Protein AF-A0A967LE67-F1 (afdb_monomer)

Foldseek 3Di:
DDDPPPDDFAEEADAQDADPVRHGPLVCLLVVLVVCVVVVHQAYEALDVRHVVVVDDPVSLVVRQVSNVVSCVVSHHYHYDDDD

Sequence (84 aa):
MKKPLGIKGLMAAVVTPMDPGGELRLEMVPRIVEHLAEGGIVGIYIAGSTGEGMSLTSEERRAVAEAYVEACGGRMRTVVQVGH

Nearest PDB structures (foldseek):
  6h4e-assembly1_A  TM=9.810E-01  e=4.530E-07  Proteus mirabilis HI4320
  6xgs-assembly1_D  TM=9.530E-01  e=2.874E-06  Brucella suis 1330
  3si9-assembly1_C  TM=9.527E-01  e=1.387E-05  Bartonella henselae
  4pfm-assembly1_B  TM=9.484E-01  e=1.129E-05  Shewanella benthica KT99
  7loy-assembly1_B  TM=9.539E-01  e=3.615E-05  Candidatus Liberibacter solanacearum

Mean predicted aligned error: 2.91 Å

Structure (mmCIF, N/CA/C/O backbone):
data_AF-A0A967LE67-F1
#
_entry.id   AF-A0A967LE67-F1
#
loop_
_atom_site.group_PDB
_atom_site.id
_atom_site.type_symbol
_atom_site.label_atom_id
_atom_site.label_alt_id
_atom_site.label_comp_id
_atom_site.label_asym_id
_atom_site.label_entity_id
_atom_site.label_seq_id
_atom_site.pdbx_PDB_ins_code
_atom_site.Cartn_x
_atom_site.Cartn_y
_atom_site.Cartn_z
_atom_site.occupancy
_atom_site.B_iso_or_equiv
_atom_site.auth_seq_id
_atom_site.auth_comp_id
_atom_site.auth_asym_id
_atom_site.auth_atom_id
_atom_site.pdbx_PDB_model_num
ATOM 1 N N . MET A 1 1 ? 3.719 18.727 22.809 1.00 65.62 1 MET A N 1
ATOM 2 C CA . MET A 1 1 ? 3.893 17.314 22.388 1.00 65.62 1 MET A CA 1
ATOM 3 C C . MET A 1 1 ? 2.822 16.978 21.355 1.00 65.62 1 MET A C 1
ATOM 5 O O . MET A 1 1 ? 1.672 17.327 21.595 1.00 65.62 1 MET A O 1
ATOM 9 N N . LYS A 1 2 ? 3.163 16.379 20.203 1.00 76.31 2 LYS A N 1
ATOM 10 C CA . LYS A 1 2 ? 2.151 15.952 19.212 1.00 76.31 2 LYS A CA 1
ATOM 11 C C . LYS A 1 2 ? 1.360 14.759 19.770 1.00 76.31 2 LYS A C 1
ATOM 13 O O . LYS A 1 2 ? 1.949 13.898 20.420 1.00 76.31 2 LYS A O 1
ATOM 18 N N . LYS A 1 3 ? 0.041 14.717 19.545 1.00 82.50 3 LYS A N 1
ATOM 19 C CA . LYS A 1 3 ? -0.791 13.561 19.923 1.00 82.50 3 LYS A CA 1
ATOM 20 C C . LYS A 1 3 ? -0.364 12.322 19.116 1.00 82.50 3 LYS A C 1
ATOM 22 O O . LYS A 1 3 ? -0.066 12.469 17.930 1.00 82.50 3 LYS A O 1
ATOM 27 N N . PRO A 1 4 ? -0.351 11.121 19.722 1.00 81.25 4 PRO A N 1
ATOM 28 C CA . PRO A 1 4 ? -0.115 9.882 18.988 1.00 81.25 4 PRO A CA 1
ATOM 29 C C . PRO A 1 4 ? -1.227 9.647 17.956 1.00 81.25 4 PRO A C 1
ATOM 31 O O . PRO A 1 4 ? -2.373 10.036 18.176 1.00 81.25 4 PRO A O 1
ATOM 34 N N . LEU A 1 5 ? -0.894 8.976 16.848 1.00 80.38 5 LEU A N 1
ATOM 35 C CA . LEU A 1 5 ? -1.805 8.737 15.715 1.00 80.38 5 LEU A CA 1
ATOM 36 C C . LEU A 1 5 ? -3.027 7.863 16.058 1.00 80.38 5 LEU A C 1
ATOM 38 O O . LEU A 1 5 ? -3.945 7.754 15.251 1.00 80.38 5 LEU A O 1
ATOM 42 N N . GLY A 1 6 ? -3.053 7.242 17.242 1.00 85.19 6 GLY A N 1
ATOM 43 C CA . GLY A 1 6 ? -4.209 6.486 17.728 1.00 85.19 6 GLY A CA 1
ATOM 44 C C . GLY A 1 6 ? -4.511 5.211 16.935 1.00 85.19 6 GLY A C 1
ATOM 45 O O . GLY A 1 6 ? -5.633 4.718 17.002 1.00 85.19 6 GLY A O 1
ATOM 46 N N . ILE A 1 7 ? -3.536 4.684 16.189 1.00 86.94 7 ILE A N 1
ATOM 47 C CA . ILE A 1 7 ? -3.669 3.432 15.437 1.00 86.94 7 ILE A CA 1
ATOM 48 C C . ILE A 1 7 ? -3.724 2.270 16.436 1.00 86.94 7 ILE A C 1
ATOM 50 O O . ILE A 1 7 ? -2.844 2.137 17.287 1.00 86.94 7 ILE A O 1
ATOM 54 N N . LYS A 1 8 ? -4.771 1.446 16.347 1.00 90.06 8 LYS A N 1
ATOM 55 C CA . LYS A 1 8 ? -4.976 0.248 17.171 1.00 90.06 8 LYS A CA 1
ATOM 56 C C . LYS A 1 8 ? -5.417 -0.902 16.278 1.00 90.06 8 LYS A C 1
ATOM 58 O O . LYS A 1 8 ? -6.278 -0.681 15.437 1.00 90.06 8 LYS A O 1
ATOM 63 N N . GLY A 1 9 ? -4.885 -2.099 16.514 1.00 93.69 9 GLY A N 1
ATOM 64 C CA . GLY A 1 9 ? -5.141 -3.299 15.710 1.00 93.69 9 GLY A CA 1
ATOM 65 C C . GLY A 1 9 ? -3.944 -3.681 14.834 1.00 93.69 9 GLY A C 1
ATOM 66 O O . GLY A 1 9 ? -2.876 -3.075 14.940 1.00 93.69 9 GLY A O 1
ATOM 67 N N . LEU A 1 10 ? -4.114 -4.709 14.000 1.00 96.38 10 LEU A N 1
ATOM 68 C CA . LEU A 1 10 ? -3.048 -5.231 13.147 1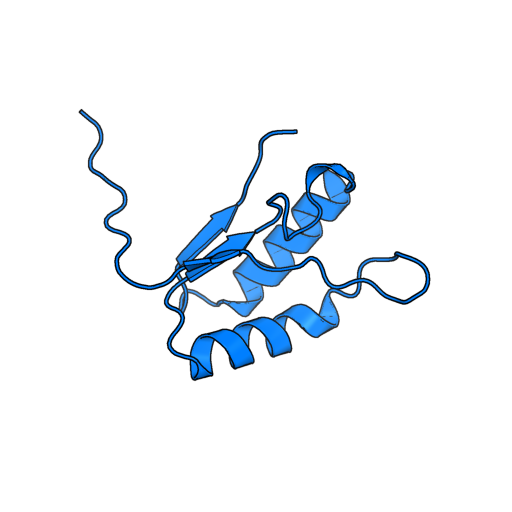.00 96.38 10 LEU A CA 1
ATOM 69 C C . LEU A 1 10 ? -2.901 -4.406 11.859 1.00 96.38 10 LEU A C 1
ATOM 71 O O . LEU A 1 10 ? -3.859 -4.230 11.107 1.00 96.38 10 LEU A O 1
ATOM 75 N N . MET A 1 11 ? -1.683 -3.924 11.616 1.00 96.62 11 MET A N 1
ATOM 76 C CA . MET A 1 11 ? -1.280 -3.226 10.394 1.00 96.62 11 MET A CA 1
ATOM 77 C C . MET A 1 11 ? -0.438 -4.170 9.532 1.00 96.62 11 MET A C 1
ATOM 79 O O . MET A 1 11 ? 0.588 -4.659 10.004 1.00 96.62 11 MET A O 1
ATOM 83 N N . ALA A 1 12 ? -0.829 -4.404 8.282 1.00 98.12 12 ALA A N 1
ATOM 84 C CA . ALA A 1 12 ? -0.063 -5.246 7.365 1.00 98.12 12 ALA A CA 1
ATOM 85 C C . ALA A 1 12 ? 0.956 -4.416 6.568 1.00 98.12 12 ALA A C 1
ATOM 87 O O . ALA A 1 12 ? 0.589 -3.423 5.944 1.00 98.12 12 ALA A O 1
ATOM 88 N N . ALA A 1 13 ? 2.226 -4.824 6.544 1.00 98.44 13 ALA A N 1
ATOM 89 C CA . ALA A 1 13 ? 3.168 -4.330 5.540 1.00 98.44 13 ALA A CA 1
ATOM 90 C C . ALA A 1 13 ? 2.844 -5.006 4.205 1.00 98.44 13 ALA A C 1
ATOM 92 O O . ALA A 1 13 ? 2.926 -6.229 4.103 1.00 98.44 13 ALA A O 1
ATOM 93 N N . VAL A 1 14 ? 2.417 -4.225 3.215 1.00 98.69 14 VAL A N 1
ATOM 94 C CA . VAL A 1 14 ? 1.929 -4.768 1.943 1.00 98.69 14 VAL A CA 1
ATOM 95 C C . VAL A 1 14 ? 3.049 -4.878 0.919 1.00 98.69 14 VAL A C 1
ATOM 97 O O . VAL A 1 14 ? 3.977 -4.069 0.904 1.00 98.69 14 VAL A O 1
ATOM 100 N N . VAL A 1 15 ? 2.944 -5.898 0.069 1.00 98.38 15 VAL A N 1
ATOM 101 C CA . VAL A 1 15 ? 3.842 -6.119 -1.070 1.00 98.38 15 VAL A CA 1
ATOM 102 C C . VAL A 1 15 ? 3.548 -5.129 -2.197 1.00 98.38 15 VAL A C 1
ATOM 104 O O . VAL A 1 15 ? 2.438 -4.601 -2.292 1.00 98.38 15 VAL A O 1
ATOM 107 N N . THR A 1 16 ? 4.509 -4.916 -3.090 1.00 98.62 16 THR A N 1
ATOM 108 C CA . THR A 1 16 ? 4.252 -4.250 -4.371 1.00 98.62 16 THR A CA 1
ATOM 109 C C . THR A 1 16 ? 3.957 -5.328 -5.408 1.00 98.62 16 THR A C 1
ATOM 111 O O . THR A 1 16 ? 4.840 -6.130 -5.693 1.00 98.62 16 THR A O 1
ATOM 114 N N . PRO A 1 17 ? 2.724 -5.430 -5.936 1.00 98.31 17 PRO A N 1
ATOM 115 C CA . PRO A 1 17 ? 2.434 -6.439 -6.941 1.00 98.31 17 PRO A CA 1
ATOM 116 C C . PRO A 1 17 ? 3.190 -6.103 -8.226 1.00 98.31 17 PRO A C 1
ATOM 118 O O . PRO A 1 17 ? 3.049 -5.003 -8.759 1.00 98.31 17 PRO A O 1
ATOM 121 N N . MET A 1 18 ? 3.957 -7.068 -8.717 1.00 98.00 18 MET A N 1
ATOM 122 C CA . MET A 1 18 ? 4.685 -6.995 -9.980 1.00 98.00 18 MET A CA 1
ATOM 123 C C . MET A 1 18 ? 4.298 -8.170 -10.875 1.00 98.00 18 MET A C 1
ATOM 125 O O . MET A 1 18 ? 3.802 -9.199 -10.401 1.00 98.00 18 MET A O 1
ATOM 129 N N . ASP A 1 19 ? 4.492 -8.013 -12.177 1.00 97.19 19 ASP A N 1
ATOM 130 C CA . ASP A 1 19 ? 4.406 -9.104 -13.136 1.00 97.19 19 ASP A CA 1
ATOM 131 C C . ASP A 1 19 ? 5.742 -9.882 -13.223 1.00 97.19 19 ASP A C 1
ATOM 133 O O . ASP A 1 19 ? 6.737 -9.491 -12.610 1.00 97.19 19 ASP A O 1
ATOM 137 N N . PRO A 1 20 ? 5.805 -11.012 -13.956 1.00 97.25 20 PRO A N 1
ATOM 138 C CA . PRO A 1 20 ? 7.050 -11.770 -14.109 1.00 97.25 20 PRO A CA 1
ATOM 139 C C . PRO A 1 20 ? 8.195 -11.017 -14.810 1.00 97.25 20 PRO A C 1
ATOM 141 O O . PRO A 1 20 ? 9.328 -11.494 -14.776 1.00 97.25 20 PRO A O 1
ATOM 144 N N . GLY A 1 21 ? 7.907 -9.895 -15.475 1.00 97.00 21 GLY A N 1
ATOM 145 C CA . GLY A 1 21 ? 8.894 -8.999 -16.074 1.00 97.00 21 GLY A CA 1
ATOM 146 C C . GLY A 1 21 ? 9.462 -7.973 -15.090 1.00 97.00 21 GLY A C 1
ATOM 147 O O . GLY A 1 21 ? 10.447 -7.322 -15.424 1.00 97.00 21 GLY A O 1
ATOM 148 N N . GLY A 1 22 ? 8.895 -7.866 -13.883 1.00 94.94 22 GLY A N 1
ATOM 149 C CA . GLY A 1 22 ? 9.277 -6.881 -12.869 1.00 94.94 22 GLY A CA 1
ATOM 150 C C . GLY A 1 22 ? 8.516 -5.560 -12.977 1.00 94.94 22 GLY A C 1
ATOM 151 O O . GLY A 1 22 ? 8.799 -4.640 -12.216 1.00 94.94 22 GLY A O 1
ATOM 152 N N . GLU A 1 23 ? 7.539 -5.463 -13.879 1.00 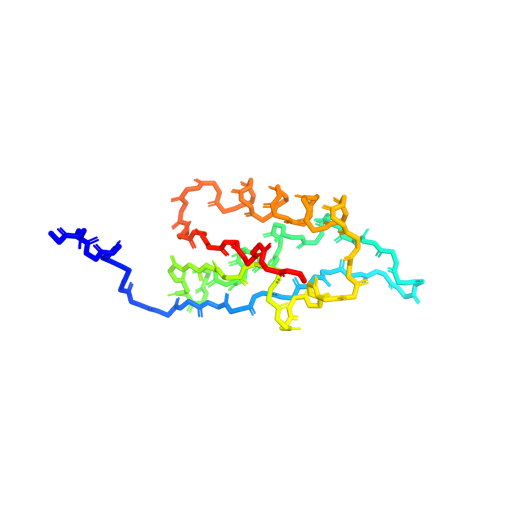97.50 23 GLU A N 1
ATOM 153 C CA . GLU A 1 23 ? 6.728 -4.258 -14.042 1.00 97.50 23 GLU A CA 1
ATOM 154 C C . GLU A 1 23 ? 5.588 -4.229 -13.021 1.00 97.50 23 GLU A C 1
ATOM 156 O O . GLU A 1 23 ? 5.062 -5.269 -12.608 1.00 97.50 23 GLU A O 1
ATOM 161 N N . LEU A 1 24 ? 5.166 -3.030 -12.613 1.00 98.56 24 LEU A N 1
ATOM 162 C CA . LEU A 1 24 ? 4.083 -2.870 -11.644 1.00 98.56 24 LEU A CA 1
ATOM 163 C C . LEU A 1 24 ? 2.762 -3.469 -12.152 1.00 98.56 24 LEU A C 1
ATOM 165 O O . LEU A 1 24 ? 2.259 -3.117 -13.217 1.00 98.56 24 LEU A O 1
ATOM 169 N N . ARG A 1 25 ? 2.132 -4.293 -11.312 1.00 98.50 25 ARG A N 1
ATOM 170 C CA . ARG A 1 25 ? 0.845 -4.958 -11.563 1.00 98.50 25 ARG A CA 1
ATOM 171 C C . ARG A 1 25 ? -0.254 -4.410 -10.649 1.00 98.50 25 ARG A C 1
ATOM 173 O O . ARG A 1 25 ? -0.834 -5.123 -9.820 1.00 98.50 25 ARG A O 1
ATOM 180 N N . LEU A 1 26 ? -0.484 -3.097 -10.742 1.00 98.69 26 LEU A N 1
ATOM 181 C CA . LEU A 1 26 ? -1.323 -2.328 -9.809 1.00 98.69 26 LEU A CA 1
ATOM 182 C C . LEU A 1 26 ? -2.796 -2.757 -9.797 1.00 98.69 26 LEU A C 1
ATOM 184 O O . LEU A 1 26 ? -3.470 -2.601 -8.781 1.00 98.69 26 LEU A O 1
ATOM 188 N N . GLU A 1 27 ? -3.298 -3.370 -10.867 1.00 98.50 27 GLU A N 1
ATOM 189 C CA . GLU A 1 27 ? -4.665 -3.891 -10.937 1.00 98.50 27 GLU A CA 1
ATOM 190 C C . GLU A 1 27 ? -4.944 -5.019 -9.925 1.00 98.50 27 GLU A C 1
ATOM 192 O O . GLU A 1 27 ? -6.100 -5.358 -9.672 1.00 98.50 27 GLU A O 1
ATOM 197 N N . MET A 1 28 ? -3.902 -5.596 -9.311 1.00 98.50 28 MET A N 1
ATOM 198 C CA . MET A 1 28 ? -4.038 -6.574 -8.224 1.00 98.50 28 MET A CA 1
ATOM 199 C C . MET A 1 28 ? -4.326 -5.953 -6.862 1.00 98.50 28 MET A C 1
ATOM 201 O O . MET A 1 28 ? -4.840 -6.645 -5.979 1.00 98.50 28 MET A O 1
ATOM 205 N N . VAL A 1 29 ? -4.005 -4.672 -6.677 1.00 98.75 29 VAL A N 1
ATOM 206 C CA . VAL A 1 29 ? -4.090 -3.992 -5.381 1.00 98.75 29 VAL A CA 1
ATOM 207 C C . VAL A 1 29 ? -5.486 -4.092 -4.746 1.00 98.75 29 VAL A C 1
ATOM 209 O O . VAL A 1 29 ? -5.548 -4.471 -3.574 1.00 98.75 29 VAL A O 1
ATOM 212 N N . PRO A 1 30 ? -6.612 -3.881 -5.464 1.00 98.62 30 PRO A N 1
ATOM 213 C CA . PRO A 1 30 ? -7.946 -4.029 -4.875 1.00 98.62 30 PRO A CA 1
ATOM 214 C C . PRO A 1 30 ? -8.192 -5.414 -4.270 1.00 98.62 30 PRO A C 1
ATOM 216 O O . PRO A 1 30 ? -8.780 -5.536 -3.198 1.00 98.62 30 PRO A O 1
ATOM 219 N N . ARG A 1 31 ? -7.687 -6.464 -4.925 1.00 98.62 31 ARG A N 1
ATOM 220 C CA . ARG A 1 31 ? -7.865 -7.852 -4.488 1.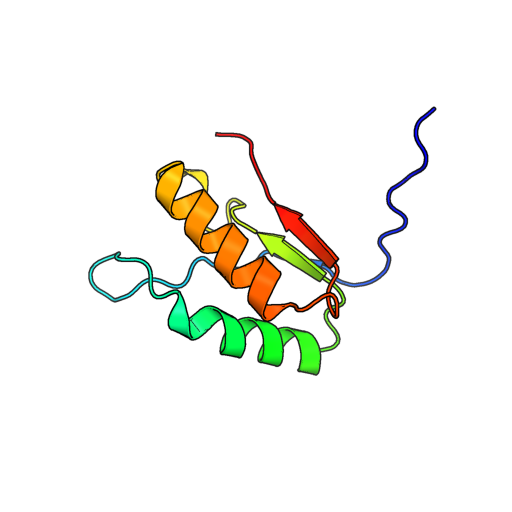00 98.62 31 ARG A CA 1
ATOM 221 C C . ARG A 1 31 ? -7.027 -8.172 -3.247 1.00 98.62 31 ARG A C 1
ATOM 223 O O . ARG A 1 31 ? -7.489 -8.903 -2.377 1.00 98.62 31 ARG A O 1
ATOM 230 N N . ILE A 1 32 ? -5.824 -7.599 -3.152 1.00 98.50 32 ILE A N 1
ATOM 231 C CA . ILE A 1 32 ? -4.968 -7.687 -1.958 1.00 98.50 32 ILE A CA 1
ATOM 232 C C . ILE A 1 32 ? -5.636 -6.970 -0.782 1.00 98.50 32 ILE A C 1
ATOM 234 O O . ILE A 1 32 ? -5.731 -7.533 0.306 1.00 98.50 32 ILE A O 1
ATOM 238 N N . VAL A 1 33 ? -6.118 -5.743 -0.998 1.00 98.50 33 VAL A N 1
ATOM 239 C CA . VAL A 1 33 ? -6.785 -4.953 0.044 1.00 98.50 33 VAL A CA 1
ATOM 240 C C . VAL A 1 33 ? -8.024 -5.670 0.569 1.00 98.50 33 VAL A C 1
ATOM 242 O O . VAL A 1 33 ? -8.201 -5.736 1.782 1.00 98.50 33 VAL A O 1
ATOM 245 N N . GLU A 1 34 ? -8.844 -6.249 -0.311 1.00 98.38 34 GLU A N 1
ATOM 246 C CA . GLU A 1 34 ? -10.047 -6.961 0.122 1.00 98.38 34 GLU A CA 1
ATOM 247 C C . GLU A 1 34 ? -9.710 -8.213 0.936 1.00 98.38 34 GLU A C 1
ATOM 249 O O . GLU A 1 34 ? -10.255 -8.398 2.020 1.00 98.38 34 GLU A O 1
ATOM 254 N N . HIS A 1 35 ? -8.723 -9.000 0.499 1.00 98.38 35 HIS A N 1
ATOM 255 C CA . HIS A 1 35 ? -8.254 -10.156 1.263 1.00 98.38 35 HIS A CA 1
ATOM 256 C C . HIS A 1 35 ? -7.784 -9.779 2.680 1.00 98.38 35 HIS A C 1
ATOM 258 O O . HIS A 1 35 ? -8.092 -10.466 3.655 1.00 98.38 35 HIS A O 1
ATOM 264 N N . LEU A 1 36 ? -7.053 -8.667 2.816 1.00 98.12 36 LEU A N 1
ATOM 265 C CA . LEU A 1 36 ? -6.609 -8.172 4.121 1.00 98.12 36 LEU A CA 1
ATOM 266 C C . LEU A 1 36 ? -7.788 -7.677 4.971 1.00 98.12 36 LEU A C 1
ATOM 268 O O . LEU A 1 36 ? -7.827 -7.942 6.174 1.00 98.12 36 LEU A O 1
ATOM 272 N N . ALA A 1 37 ? -8.745 -6.976 4.363 1.00 96.69 37 ALA A N 1
ATOM 273 C CA . ALA A 1 37 ? -9.927 -6.471 5.053 1.00 96.69 37 ALA A CA 1
ATOM 274 C C . ALA A 1 37 ? -10.801 -7.618 5.594 1.00 96.69 37 ALA A C 1
ATOM 276 O O . ALA A 1 37 ? -11.178 -7.595 6.767 1.00 96.69 37 ALA A O 1
ATOM 277 N N . GLU A 1 38 ? -11.046 -8.654 4.785 1.00 97.69 38 GLU A N 1
ATOM 278 C CA . GLU A 1 38 ? -11.737 -9.887 5.194 1.00 97.69 38 GLU A CA 1
ATOM 279 C C . GLU A 1 38 ? -11.010 -10.600 6.347 1.00 97.69 38 GLU A C 1
ATOM 281 O O . GLU A 1 38 ? -11.644 -11.156 7.243 1.00 97.69 38 GLU A O 1
ATOM 286 N N . GLY A 1 39 ? -9.676 -10.527 6.371 1.00 96.88 39 GLY A N 1
ATOM 287 C CA . GLY A 1 39 ? -8.830 -11.048 7.448 1.00 96.88 39 GLY A CA 1
ATOM 288 C C . GLY A 1 39 ? -8.828 -10.222 8.742 1.00 96.88 39 GLY A C 1
ATOM 289 O O . GLY A 1 39 ? -8.091 -10.553 9.671 1.00 96.88 39 GLY A O 1
ATOM 290 N N . GLY A 1 40 ? -9.612 -9.142 8.828 1.00 95.88 40 GLY A N 1
ATOM 291 C CA . GLY A 1 40 ? -9.692 -8.283 10.014 1.00 95.88 40 GLY A CA 1
ATOM 292 C C . GLY A 1 40 ? -8.507 -7.326 10.189 1.00 95.88 40 GLY A C 1
ATOM 293 O O . GLY A 1 40 ? -8.304 -6.784 11.280 1.00 95.88 40 GLY A O 1
ATOM 294 N N . ILE A 1 41 ? -7.712 -7.103 9.138 1.00 97.38 41 ILE A N 1
ATOM 295 C CA . ILE A 1 41 ? -6.631 -6.114 9.145 1.00 97.38 41 ILE A CA 1
ATOM 296 C C . ILE A 1 41 ? -7.236 -4.709 9.149 1.00 97.38 41 ILE A C 1
ATOM 298 O O . ILE A 1 41 ? -8.134 -4.392 8.374 1.00 97.38 41 ILE A O 1
ATOM 302 N N . VAL A 1 42 ? -6.725 -3.837 10.019 1.00 95.69 42 VAL A N 1
ATOM 303 C CA . VAL A 1 42 ? -7.291 -2.488 10.222 1.00 95.69 42 VAL A CA 1
ATOM 304 C C . VAL A 1 42 ? -6.545 -1.400 9.446 1.00 95.69 42 VAL A C 1
ATOM 306 O O . VAL A 1 42 ? -6.991 -0.251 9.369 1.00 95.69 42 VAL A O 1
ATOM 309 N N . GLY A 1 43 ? -5.385 -1.737 8.885 1.00 97.19 43 GLY A N 1
ATOM 310 C CA . GLY A 1 43 ? -4.585 -0.809 8.107 1.00 97.19 43 GLY A CA 1
ATOM 311 C C . GLY A 1 43 ? -3.377 -1.439 7.431 1.00 97.19 43 GLY A C 1
ATOM 312 O O . GLY A 1 43 ? -3.030 -2.593 7.673 1.00 97.19 43 GLY A O 1
ATOM 313 N N . ILE A 1 44 ? -2.746 -0.659 6.563 1.00 98.31 44 ILE A N 1
ATOM 314 C CA . ILE A 1 44 ? -1.640 -1.085 5.715 1.00 98.31 44 ILE A CA 1
ATOM 315 C C . ILE A 1 44 ? -0.466 -0.108 5.770 1.00 98.31 44 ILE A C 1
ATOM 317 O O . ILE A 1 44 ? -0.634 1.104 5.938 1.00 98.31 44 ILE A O 1
ATOM 321 N N . TYR A 1 45 ? 0.731 -0.661 5.622 1.00 98.12 45 TYR A N 1
ATOM 322 C CA . TYR A 1 45 ? 1.997 0.047 5.523 1.00 98.12 45 TYR A CA 1
ATOM 323 C C . TYR A 1 45 ? 2.609 -0.206 4.142 1.00 98.12 45 TYR A C 1
ATOM 325 O O . TYR A 1 45 ? 2.944 -1.342 3.808 1.00 98.12 45 TYR A O 1
ATOM 333 N N . ILE A 1 46 ? 2.706 0.850 3.338 1.00 98.56 46 ILE A N 1
ATOM 334 C CA . ILE A 1 46 ? 2.956 0.801 1.893 1.00 98.56 46 ILE A CA 1
ATOM 335 C C . ILE A 1 46 ? 4.392 1.243 1.588 1.00 98.56 46 ILE A C 1
ATOM 337 O O . ILE A 1 46 ? 4.914 2.143 2.251 1.00 98.56 46 ILE A O 1
ATOM 341 N N . ALA A 1 47 ? 5.008 0.629 0.570 1.00 97.81 47 ALA A N 1
ATOM 342 C CA . ALA A 1 47 ? 6.361 0.930 0.082 1.00 97.81 47 ALA A CA 1
ATOM 343 C C . ALA A 1 47 ? 7.465 0.809 1.156 1.00 97.81 47 ALA A C 1
ATOM 345 O O . ALA A 1 47 ? 8.488 1.489 1.106 1.00 97.81 47 ALA A O 1
ATOM 346 N N . GLY A 1 48 ? 7.257 -0.060 2.152 1.00 97.75 48 GLY A N 1
ATOM 347 C CA . GLY A 1 48 ? 8.304 -0.485 3.085 1.00 97.75 48 GLY A CA 1
ATOM 348 C C . GLY A 1 48 ? 9.296 -1.463 2.448 1.00 97.75 48 GLY A C 1
ATOM 349 O O . GLY A 1 48 ? 9.245 -1.707 1.246 1.00 97.75 48 GLY A O 1
ATOM 350 N N . SER A 1 49 ? 10.147 -2.099 3.258 1.00 96.75 49 SER A N 1
ATOM 351 C CA . SER A 1 49 ? 11.027 -3.182 2.781 1.00 96.75 49 SER A CA 1
ATOM 352 C C . SER A 1 49 ? 10.236 -4.346 2.173 1.00 96.75 49 SER A C 1
ATOM 354 O O . SER A 1 49 ? 10.582 -4.816 1.098 1.00 96.75 49 SER A O 1
ATOM 356 N N . THR A 1 50 ? 9.131 -4.756 2.806 1.00 97.94 50 THR A N 1
ATOM 357 C CA . THR A 1 50 ? 8.194 -5.764 2.270 1.00 97.94 50 THR A CA 1
ATOM 358 C C . THR A 1 50 ? 7.553 -5.337 0.950 1.00 97.94 50 THR A C 1
ATOM 360 O O . THR A 1 50 ? 7.246 -6.178 0.117 1.00 97.94 50 THR A O 1
ATOM 363 N N . GLY A 1 51 ? 7.347 -4.032 0.765 1.00 97.69 51 GLY A N 1
ATOM 364 C CA . GLY A 1 51 ? 6.819 -3.453 -0.468 1.00 97.69 51 GLY A CA 1
ATOM 365 C C . GLY A 1 51 ? 7.908 -3.095 -1.475 1.00 97.69 51 GLY A C 1
ATOM 366 O O . GLY A 1 51 ? 7.632 -2.324 -2.384 1.00 97.69 51 GLY A O 1
ATOM 367 N N . GLU A 1 52 ? 9.141 -3.571 -1.280 1.00 97.19 52 GLU A N 1
ATOM 368 C CA . GLU A 1 52 ? 10.274 -3.333 -2.184 1.00 97.19 52 GLU A CA 1
ATOM 369 C C . GLU A 1 52 ? 10.595 -1.843 -2.405 1.00 97.19 52 GLU A C 1
ATOM 371 O O . GLU A 1 52 ? 11.219 -1.463 -3.388 1.00 97.19 52 GLU A O 1
ATOM 376 N N . GLY A 1 53 ? 10.220 -0.963 -1.469 1.00 96.50 53 GLY A N 1
ATOM 377 C CA . GLY A 1 53 ? 10.272 0.489 -1.679 1.00 96.50 53 GLY A CA 1
ATOM 378 C C . GLY A 1 53 ? 11.668 1.087 -1.88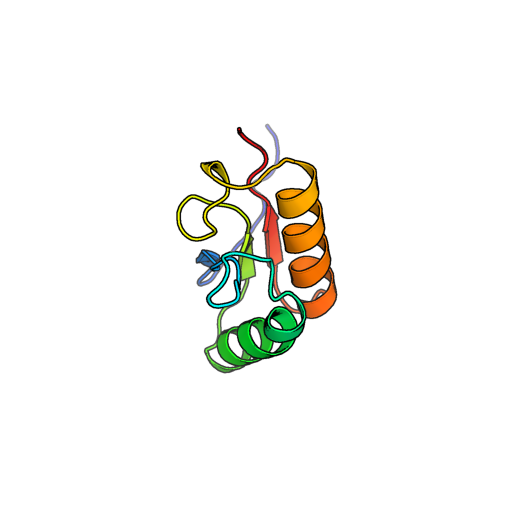7 1.00 96.50 53 GLY A C 1
ATOM 379 O O . GLY A 1 53 ? 11.764 2.228 -2.322 1.00 96.50 53 GLY A O 1
ATOM 380 N N . MET A 1 54 ? 12.738 0.343 -1.591 1.00 95.38 54 MET A N 1
ATOM 381 C CA . MET A 1 54 ? 14.126 0.746 -1.878 1.00 95.38 54 MET A CA 1
ATOM 382 C C . MET A 1 54 ? 14.570 0.389 -3.306 1.00 95.38 54 MET A C 1
ATOM 384 O O . MET A 1 54 ? 15.584 0.897 -3.771 1.00 95.38 54 MET A O 1
ATOM 388 N N . SER A 1 55 ? 13.849 -0.514 -3.971 1.00 95.50 55 SER A N 1
ATOM 389 C CA . SER A 1 55 ? 14.120 -0.965 -5.340 1.00 95.50 55 SER A CA 1
ATOM 390 C C . SER A 1 55 ? 13.298 -0.200 -6.376 1.00 95.50 55 SER A C 1
ATOM 392 O O . SER A 1 55 ? 13.631 -0.225 -7.555 1.00 95.50 55 SER A O 1
ATOM 394 N N . LEU A 1 56 ? 12.242 0.481 -5.930 1.00 97.06 56 LEU A N 1
ATOM 395 C CA . LEU A 1 56 ? 11.344 1.269 -6.763 1.00 97.06 56 LEU A CA 1
ATOM 396 C C . LEU A 1 56 ? 11.861 2.697 -6.956 1.00 97.06 56 LEU A C 1
ATOM 398 O O . LEU A 1 56 ? 12.335 3.348 -6.020 1.00 97.06 56 LEU A O 1
ATOM 402 N N . THR A 1 57 ? 11.650 3.238 -8.148 1.00 97.25 57 THR A N 1
ATOM 403 C CA . THR A 1 57 ? 11.759 4.673 -8.408 1.00 97.25 57 THR A CA 1
ATOM 404 C C . THR A 1 57 ? 10.722 5.464 -7.601 1.00 97.25 57 THR A C 1
ATOM 406 O O . THR A 1 57 ? 9.695 4.947 -7.153 1.00 97.25 57 THR A O 1
ATOM 409 N N . SER A 1 58 ? 10.94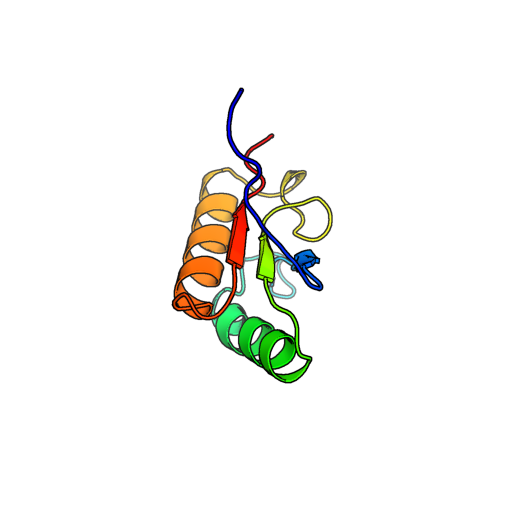3 6.771 -7.437 1.00 96.88 58 SER A N 1
ATOM 410 C CA . SER A 1 58 ? 9.972 7.658 -6.778 1.00 96.88 58 SER A CA 1
ATOM 411 C C . SER A 1 58 ? 8.603 7.669 -7.474 1.00 96.88 58 SER A C 1
ATOM 413 O O . SER A 1 58 ? 7.578 7.824 -6.809 1.00 96.88 58 SER A O 1
ATOM 415 N N . GLU A 1 59 ? 8.584 7.506 -8.798 1.00 97.88 59 GLU A N 1
ATOM 416 C CA . GLU A 1 59 ? 7.366 7.470 -9.613 1.00 97.88 59 GLU A CA 1
ATOM 417 C C . GLU A 1 59 ? 6.575 6.187 -9.353 1.00 97.88 59 GLU A C 1
ATOM 419 O O . GLU A 1 59 ? 5.383 6.248 -9.051 1.00 97.88 59 GLU A O 1
ATOM 424 N N . GLU A 1 60 ? 7.252 5.039 -9.341 1.00 98.19 60 GLU A N 1
ATOM 425 C CA . GLU A 1 60 ? 6.644 3.751 -9.007 1.00 98.19 60 GLU A CA 1
ATOM 426 C C . GLU A 1 60 ? 6.123 3.722 -7.569 1.00 98.19 60 GLU A C 1
ATOM 428 O O . GLU A 1 60 ? 4.983 3.326 -7.329 1.00 98.19 60 GLU A O 1
ATOM 433 N N . ARG A 1 61 ? 6.903 4.217 -6.596 1.00 98.00 61 ARG A N 1
ATOM 434 C CA . ARG A 1 61 ? 6.460 4.313 -5.192 1.00 98.00 61 ARG A CA 1
ATOM 435 C C . ARG A 1 61 ? 5.194 5.145 -5.056 1.00 98.00 61 ARG A C 1
ATOM 437 O O . ARG A 1 61 ? 4.311 4.794 -4.271 1.00 98.00 61 ARG A O 1
ATOM 444 N N . ARG A 1 62 ? 5.104 6.247 -5.805 1.00 98.25 62 ARG A N 1
ATOM 445 C CA . ARG A 1 62 ? 3.914 7.095 -5.831 1.00 98.25 62 ARG A CA 1
ATOM 446 C C . ARG A 1 62 ? 2.724 6.347 -6.429 1.00 98.25 62 ARG A C 1
ATOM 448 O O . ARG A 1 62 ? 1.668 6.353 -5.806 1.00 98.25 62 ARG A O 1
ATOM 455 N N . ALA A 1 63 ? 2.902 5.669 -7.560 1.00 98.69 63 ALA A N 1
ATOM 456 C CA . ALA A 1 63 ? 1.838 4.903 -8.206 1.00 98.69 63 ALA A CA 1
ATOM 457 C C . ALA A 1 63 ? 1.313 3.766 -7.306 1.00 98.69 63 ALA A C 1
ATOM 459 O O . ALA A 1 63 ? 0.105 3.587 -7.158 1.00 98.69 63 ALA A O 1
ATOM 460 N N . VAL A 1 64 ? 2.213 3.052 -6.620 1.00 98.62 64 VAL A N 1
ATOM 461 C CA . VAL A 1 64 ? 1.858 2.022 -5.630 1.00 98.62 64 VAL A CA 1
ATOM 462 C C . VAL A 1 64 ? 1.087 2.629 -4.455 1.00 98.62 64 VAL A C 1
ATOM 464 O O . VAL A 1 64 ? 0.061 2.087 -4.042 1.00 98.62 64 VAL A O 1
ATOM 467 N N . ALA A 1 65 ? 1.549 3.761 -3.914 1.00 98.56 65 ALA A N 1
ATOM 468 C CA . ALA A 1 65 ? 0.859 4.449 -2.827 1.00 98.56 65 ALA A CA 1
ATOM 469 C C . ALA A 1 65 ? -0.547 4.915 -3.234 1.00 98.56 65 ALA A C 1
ATOM 471 O O . ALA A 1 65 ? -1.488 4.703 -2.472 1.00 98.56 65 ALA A O 1
ATOM 472 N N . GLU A 1 66 ? -0.700 5.501 -4.423 1.00 98.69 66 GLU A N 1
ATOM 473 C CA . GLU A 1 66 ? -1.991 5.937 -4.966 1.00 98.69 66 GLU A CA 1
ATOM 474 C C . GLU A 1 66 ? -2.955 4.753 -5.117 1.00 98.69 66 GLU A C 1
ATOM 476 O O . GLU A 1 66 ? -4.057 4.804 -4.568 1.00 98.69 66 GLU A O 1
ATOM 481 N N . ALA A 1 67 ? -2.509 3.650 -5.727 1.00 98.81 67 ALA A N 1
ATOM 482 C CA . ALA A 1 67 ? -3.326 2.450 -5.907 1.00 98.81 67 ALA A CA 1
ATOM 483 C C . ALA A 1 67 ? -3.823 1.865 -4.572 1.00 98.81 67 ALA A C 1
ATOM 485 O O . ALA A 1 67 ? -5.000 1.529 -4.429 1.00 98.81 67 ALA A O 1
ATOM 4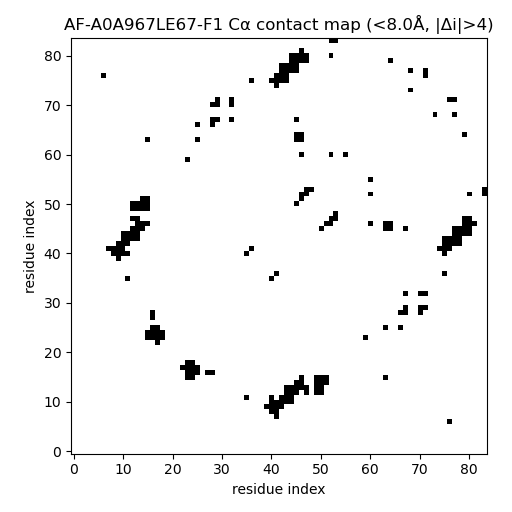86 N N . TYR A 1 68 ? -2.945 1.760 -3.568 1.00 98.75 68 TYR A N 1
ATOM 487 C CA . TYR A 1 68 ? -3.322 1.232 -2.253 1.00 98.75 68 TYR A CA 1
ATOM 488 C C . TYR A 1 68 ? -4.252 2.175 -1.485 1.00 98.75 68 TYR A C 1
ATOM 490 O O . TYR A 1 68 ? -5.215 1.716 -0.870 1.00 98.75 68 TYR A O 1
ATOM 498 N N . VAL A 1 69 ? -3.986 3.483 -1.512 1.00 98.56 69 VAL A N 1
ATOM 499 C CA . VAL A 1 69 ? -4.834 4.477 -0.837 1.00 98.56 69 VAL A CA 1
ATOM 500 C C . VAL A 1 69 ? -6.234 4.501 -1.447 1.00 98.56 69 VAL A C 1
ATOM 502 O O . VAL A 1 69 ? -7.214 4.504 -0.698 1.00 98.56 69 VAL A O 1
ATOM 505 N N . GLU A 1 70 ? -6.335 4.456 -2.777 1.00 98.62 70 GLU A N 1
ATOM 506 C CA . GLU A 1 70 ? -7.611 4.388 -3.489 1.00 98.62 70 GLU A CA 1
ATOM 507 C C . GLU A 1 70 ? -8.379 3.107 -3.134 1.00 98.62 70 GLU A C 1
ATOM 509 O O . GLU A 1 70 ? -9.524 3.180 -2.683 1.00 98.62 70 GLU A O 1
ATOM 514 N N . ALA A 1 71 ? -7.734 1.940 -3.229 1.00 98.56 71 ALA A N 1
ATOM 515 C CA . ALA A 1 71 ? -8.361 0.652 -2.932 1.00 98.56 71 ALA A CA 1
ATOM 516 C C . ALA A 1 71 ? -8.843 0.528 -1.472 1.00 98.56 71 ALA A C 1
ATOM 518 O O . ALA A 1 71 ? -9.891 -0.071 -1.195 1.00 98.56 71 ALA A O 1
ATOM 519 N N . CYS A 1 72 ? -8.112 1.112 -0.517 1.00 97.94 72 CYS A N 1
ATOM 520 C CA . CYS A 1 72 ? -8.545 1.154 0.878 1.00 97.94 72 CYS A CA 1
ATOM 521 C C . CYS A 1 72 ? -9.832 1.966 1.069 1.00 97.94 72 CYS A C 1
ATOM 523 O O . CYS A 1 72 ? -10.598 1.655 1.983 1.00 97.94 72 CYS A O 1
ATOM 525 N N . GLY A 1 73 ? -10.088 2.994 0.249 1.00 94.75 73 GLY A N 1
ATOM 526 C CA . GLY A 1 73 ? -11.336 3.767 0.274 1.00 94.75 73 GLY A CA 1
ATOM 527 C C . GLY A 1 73 ? -11.705 4.320 1.657 1.00 94.75 73 GLY A C 1
ATOM 528 O O . GLY A 1 73 ? -12.879 4.385 2.010 1.00 94.75 73 GLY A O 1
ATOM 529 N N . GLY A 1 74 ? -10.709 4.618 2.499 1.00 91.88 74 GLY A N 1
ATOM 530 C CA . GLY A 1 74 ? -10.899 5.058 3.888 1.00 91.88 74 GLY A CA 1
ATOM 531 C C . GLY A 1 74 ? -11.327 3.975 4.894 1.00 91.88 74 GLY A C 1
ATOM 532 O 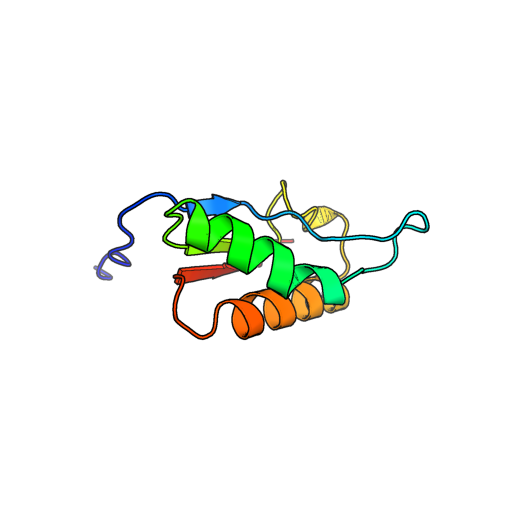O . GLY A 1 74 ? -11.379 4.265 6.089 1.00 91.88 74 GLY A O 1
ATOM 533 N N . ARG A 1 75 ? -11.585 2.731 4.459 1.00 92.38 75 ARG A N 1
ATOM 534 C CA . ARG A 1 75 ? -11.948 1.592 5.332 1.00 92.38 75 ARG A CA 1
ATOM 535 C C . ARG A 1 75 ? -10.776 1.114 6.190 1.00 92.38 75 ARG A C 1
ATOM 537 O O . ARG A 1 75 ? -10.974 0.619 7.294 1.00 92.38 75 ARG A O 1
ATOM 544 N N . MET A 1 76 ? -9.560 1.283 5.679 1.00 94.69 76 MET A N 1
ATOM 545 C CA . MET A 1 76 ? -8.308 0.887 6.321 1.00 94.69 76 MET A CA 1
ATOM 546 C C . MET A 1 76 ? -7.408 2.107 6.522 1.00 94.69 76 MET A C 1
ATOM 548 O O . MET A 1 76 ? -7.367 3.010 5.685 1.00 94.69 76 MET A O 1
ATOM 552 N N . ARG A 1 77 ? -6.654 2.142 7.626 1.00 95.31 77 ARG A N 1
ATOM 553 C CA . ARG A 1 77 ? -5.638 3.184 7.843 1.00 95.31 77 ARG A CA 1
ATOM 554 C C . ARG A 1 77 ? -4.430 2.942 6.946 1.00 95.31 77 ARG A C 1
ATOM 556 O O . ARG A 1 77 ? -3.903 1.840 6.923 1.00 95.31 77 ARG A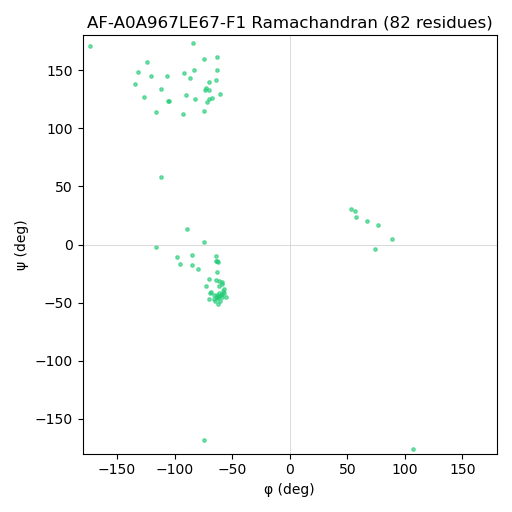 O 1
ATOM 563 N N . THR A 1 78 ? -3.947 3.976 6.271 1.00 96.94 78 THR A N 1
ATOM 564 C CA . THR A 1 78 ? -2.795 3.880 5.367 1.00 96.94 78 THR A CA 1
ATOM 565 C C . THR A 1 78 ? -1.601 4.640 5.929 1.00 96.94 78 THR A C 1
ATOM 567 O O . THR A 1 78 ? -1.731 5.788 6.359 1.00 96.94 78 THR A O 1
ATOM 570 N N . VAL A 1 79 ? -0.424 4.022 5.895 1.00 97.00 79 VAL A N 1
ATOM 571 C CA . VAL A 1 79 ? 0.858 4.674 6.181 1.00 97.00 79 VAL A CA 1
ATOM 572 C C . VAL A 1 79 ? 1.787 4.414 5.004 1.00 97.00 79 VAL A C 1
ATOM 574 O O . VAL A 1 79 ? 1.979 3.267 4.619 1.00 97.00 79 VAL A O 1
ATOM 577 N N . VAL A 1 80 ? 2.366 5.470 4.439 1.00 97.69 80 VAL A N 1
ATOM 578 C CA . VAL A 1 80 ? 3.293 5.373 3.30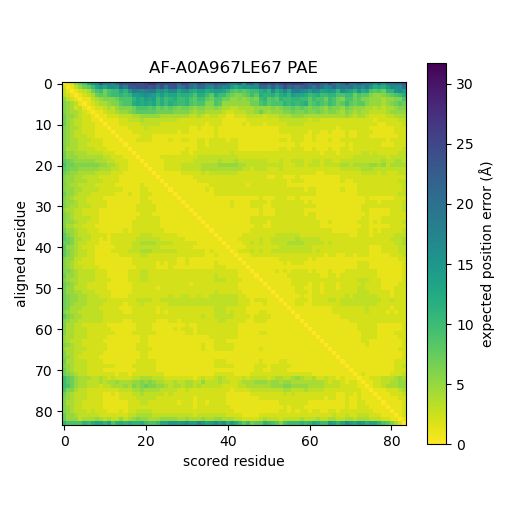5 1.00 97.69 80 VAL A CA 1
ATOM 579 C C . VAL A 1 80 ? 4.712 5.608 3.813 1.00 97.69 80 VAL A C 1
ATOM 581 O O . VAL A 1 80 ? 4.988 6.635 4.436 1.00 97.69 80 VAL A O 1
ATOM 584 N N . GLN A 1 81 ? 5.610 4.657 3.570 1.00 97.50 81 GLN A N 1
ATOM 585 C CA . GLN A 1 81 ? 7.042 4.846 3.783 1.00 97.50 81 GLN A CA 1
ATOM 586 C C . GLN A 1 81 ? 7.554 5.786 2.677 1.00 97.50 81 GLN A C 1
ATOM 588 O O . GLN A 1 81 ? 7.411 5.494 1.489 1.00 97.50 81 GLN A O 1
ATOM 593 N N . VAL A 1 82 ? 8.151 6.918 3.067 1.00 96.00 82 VAL A N 1
ATOM 594 C CA . VAL A 1 82 ? 8.691 7.942 2.144 1.00 96.00 82 VAL A CA 1
ATOM 595 C C . VAL A 1 82 ? 10.213 8.143 2.223 1.00 96.00 82 VAL A C 1
ATOM 597 O O . VAL A 1 82 ? 10.757 8.956 1.486 1.00 96.00 82 VAL A O 1
ATOM 600 N N . GLY A 1 83 ? 10.906 7.431 3.113 1.00 93.06 83 GLY A N 1
ATOM 601 C CA . GLY A 1 83 ? 12.368 7.401 3.154 1.00 93.06 83 GLY A CA 1
ATOM 602 C C . GLY A 1 83 ? 12.943 6.595 1.986 1.00 93.06 83 GLY A C 1
ATOM 603 O O . GLY A 1 83 ? 12.453 5.507 1.671 1.00 93.06 83 GLY A O 1
ATOM 604 N N . HIS A 1 84 ? 13.968 7.131 1.337 1.00 71.62 84 HIS A N 1
ATOM 605 C CA . HIS A 1 84 ? 14.669 6.502 0.225 1.00 71.62 84 HIS A CA 1
ATOM 606 C C . HIS A 1 84 ? 16.171 6.635 0.445 1.00 71.62 84 HIS A C 1
ATOM 608 O O . HIS A 1 84 ? 16.579 7.731 0.896 1.00 71.62 84 HIS A O 1
#

pLDDT: mean 95.49, std 6.05, range [65.62, 98.81]

Solvent-accessible surface area (backbone atoms only — not comparable to full-atom values): 5030 Å² total; per-residue (Å²): 132,84,80,78,90,78,85,76,80,53,66,44,72,36,66,61,55,54,46,100,85,71,47,82,34,64,89,50,40,51,60,53,49,47,55,40,47,76,69,66,40,44,23,38,33,34,38,35,78,69,16,45,30,84,80,45,52,75,66,54,47,48,52,52,48,52,46,48,54,58,55,35,68,78,77,33,49,79,43,73,54,80,82,124

Secondary structure (DSSP, 8-state):
-PPP----S-EEE----B-TTS-B-GGGHHHHHHHHHHTT--EEEESSTTTTTTTS-HHHHHHHHHHHHHHHTTSSEEEE----

Radius of gyration: 12.88 Å; Cα contacts (8 Å, |Δi|>4): 116; chains: 1; bounding box: 27×29×38 Å